Protein AF-A0A356X8A3-F1 (afdb_monomer_lite)

pLDDT: mean 91.91, std 9.16, range [48.94, 98.44]

Structure (mmCIF, N/CA/C/O backbone):
data_AF-A0A356X8A3-F1
#
_entry.id   AF-A0A356X8A3-F1
#
loop_
_atom_site.group_PDB
_atom_site.id
_atom_site.type_symbol
_atom_site.label_atom_id
_atom_site.label_alt_id
_atom_site.label_comp_id
_atom_site.label_asym_id
_atom_site.label_entity_id
_atom_site.label_seq_id
_atom_site.pdbx_PDB_ins_code
_atom_site.Cartn_x
_atom_site.Cartn_y
_atom_site.Cartn_z
_atom_site.occupancy
_atom_site.B_iso_or_equiv
_atom_site.auth_seq_id
_atom_site.auth_comp_id
_atom_site.auth_asym_id
_atom_site.auth_atom_id
_atom_site.pdbx_PDB_model_num
ATOM 1 N N . THR A 1 1 ? 17.886 -9.800 -10.704 1.00 79.62 1 THR A N 1
ATOM 2 C CA . THR A 1 1 ? 16.938 -8.850 -10.086 1.00 79.62 1 THR A CA 1
ATOM 3 C C . THR A 1 1 ? 16.423 -9.455 -8.799 1.00 79.62 1 THR A C 1
ATOM 5 O O . THR A 1 1 ? 16.405 -10.678 -8.684 1.00 79.62 1 THR A O 1
ATOM 8 N N . ASP A 1 2 ? 16.010 -8.632 -7.840 1.00 88.06 2 ASP A N 1
ATOM 9 C CA . ASP A 1 2 ? 15.589 -9.111 -6.514 1.00 88.06 2 ASP A CA 1
ATOM 10 C C . ASP A 1 2 ? 14.346 -10.006 -6.539 1.00 88.06 2 ASP A C 1
ATOM 12 O O . ASP A 1 2 ? 14.214 -10.912 -5.719 1.00 88.06 2 ASP A O 1
ATOM 16 N N . SER A 1 3 ? 13.496 -9.845 -7.551 1.00 89.44 3 SER A N 1
ATOM 17 C CA . SER A 1 3 ? 12.307 -10.672 -7.762 1.00 89.44 3 SER A CA 1
ATOM 18 C C . SER A 1 3 ? 12.602 -12.103 -8.222 1.00 89.44 3 SER A C 1
ATOM 20 O O . SER A 1 3 ? 11.691 -12.917 -8.241 1.00 89.44 3 SER A O 1
ATOM 22 N N . ASN A 1 4 ? 13.844 -12.442 -8.586 1.00 91.69 4 ASN A N 1
ATOM 23 C CA . ASN A 1 4 ? 14.231 -13.791 -9.031 1.00 91.69 4 ASN A CA 1
ATOM 24 C C . ASN A 1 4 ? 15.246 -14.464 -8.087 1.00 91.69 4 ASN A C 1
ATOM 26 O O . ASN A 1 4 ? 15.919 -15.413 -8.486 1.00 91.69 4 ASN A O 1
ATOM 30 N N . ARG A 1 5 ? 15.406 -13.959 -6.854 1.00 93.62 5 ARG A N 1
ATOM 31 C CA . ARG A 1 5 ? 16.269 -14.588 -5.840 1.00 93.62 5 ARG A CA 1
ATOM 32 C C . ARG A 1 5 ? 15.726 -15.975 -5.464 1.00 93.62 5 ARG A C 1
ATOM 34 O O . ARG A 1 5 ? 14.517 -16.182 -5.431 1.00 93.62 5 ARG A O 1
ATOM 41 N N . SER A 1 6 ? 16.627 -16.921 -5.185 1.00 90.81 6 SER A N 1
ATOM 42 C CA . SER A 1 6 ? 16.262 -18.311 -4.850 1.00 90.81 6 SER A CA 1
ATOM 43 C C . SER A 1 6 ? 15.581 -18.452 -3.486 1.00 90.81 6 SER A C 1
ATOM 45 O O . SER A 1 6 ? 14.843 -19.410 -3.277 1.00 90.81 6 SER A O 1
ATOM 47 N N . SER A 1 7 ? 15.852 -17.533 -2.564 1.00 90.31 7 SER A N 1
ATOM 48 C CA . SER A 1 7 ? 15.240 -17.450 -1.239 1.00 90.31 7 SER A CA 1
ATOM 49 C C . SER A 1 7 ? 14.633 -16.063 -1.070 1.00 90.31 7 SER A C 1
ATOM 51 O 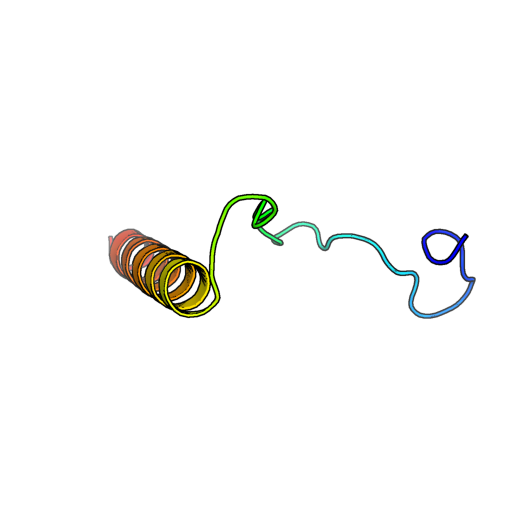O . SER A 1 7 ? 15.249 -15.081 -1.495 1.00 90.31 7 SER A O 1
ATOM 53 N N . ASP A 1 8 ? 13.440 -16.007 -0.475 1.00 90.44 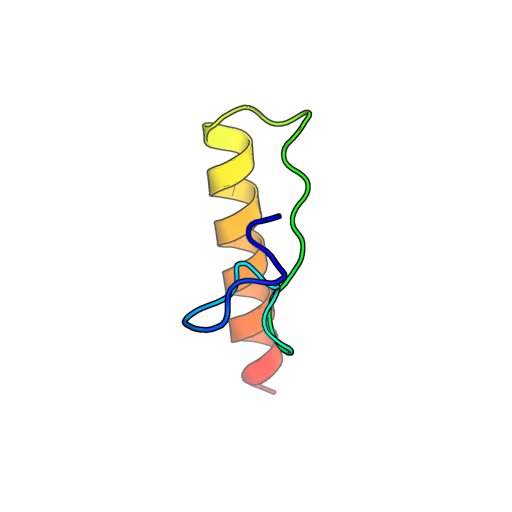8 ASP A N 1
ATOM 54 C CA . ASP A 1 8 ? 12.710 -14.778 -0.132 1.00 90.44 8 ASP A CA 1
ATOM 55 C C . ASP A 1 8 ? 12.734 -13.717 -1.254 1.00 90.44 8 ASP A C 1
ATOM 57 O O . ASP A 1 8 ? 13.258 -12.611 -1.074 1.00 90.44 8 ASP A O 1
ATOM 61 N N . PRO A 1 9 ? 12.243 -14.053 -2.466 1.00 93.69 9 PRO A N 1
ATOM 62 C CA . PRO A 1 9 ? 12.270 -13.127 -3.588 1.00 93.69 9 PRO A CA 1
ATOM 63 C C . PRO A 1 9 ? 11.387 -11.910 -3.308 1.00 93.69 9 PRO A C 1
ATOM 65 O O . PRO A 1 9 ? 10.290 -12.036 -2.766 1.00 93.69 9 PRO A O 1
ATOM 68 N N . LEU A 1 10 ? 11.827 -10.733 -3.761 1.00 93.75 10 LEU A N 1
ATOM 69 C CA . LEU A 1 10 ? 11.023 -9.514 -3.676 1.00 93.75 10 LEU A CA 1
ATOM 70 C C . LEU A 1 10 ? 9.891 -9.571 -4.714 1.00 93.75 10 LEU A C 1
ATOM 72 O O . LEU A 1 10 ? 10.045 -9.119 -5.855 1.00 93.75 10 LEU A O 1
ATOM 76 N N . LYS A 1 11 ? 8.779 -10.194 -4.325 1.00 92.50 11 LYS A N 1
ATOM 77 C CA . LYS A 1 11 ? 7.551 -10.340 -5.108 1.00 92.50 11 LYS A CA 1
ATOM 78 C C . LYS A 1 11 ? 6.352 -9.909 -4.272 1.00 92.50 11 LYS A C 1
ATOM 80 O O . LYS A 1 11 ? 6.352 -10.054 -3.054 1.00 92.50 11 LYS A O 1
ATOM 85 N N . GLN A 1 12 ? 5.338 -9.388 -4.949 1.00 93.31 12 GLN A N 1
ATOM 86 C CA . GLN A 1 12 ? 4.053 -9.082 -4.335 1.00 93.31 12 GLN A CA 1
ATOM 87 C C . GLN A 1 12 ? 3.372 -10.386 -3.879 1.00 93.31 12 GLN A C 1
ATOM 89 O O . GLN A 1 12 ? 3.424 -11.381 -4.603 1.00 93.31 12 GLN A O 1
ATOM 94 N N . ALA A 1 13 ? 2.772 -10.378 -2.686 1.00 93.31 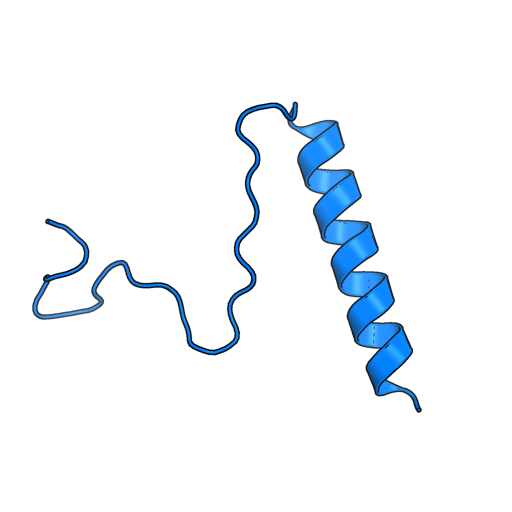13 ALA A N 1
ATOM 95 C CA . ALA A 1 13 ? 1.949 -11.485 -2.197 1.00 93.31 13 ALA A CA 1
ATOM 96 C C . ALA A 1 13 ? 0.581 -11.514 -2.904 1.00 93.31 13 ALA A C 1
ATOM 98 O O . ALA A 1 13 ? 0.137 -10.493 -3.430 1.00 93.31 13 ALA A O 1
ATOM 99 N N . ASP A 1 14 ? -0.099 -12.661 -2.890 1.00 94.50 14 ASP A N 1
ATOM 100 C CA . ASP A 1 14 ? -1.377 -12.845 -3.599 1.00 94.50 14 ASP A CA 1
ATOM 101 C C . ASP A 1 14 ? -2.495 -11.923 -3.079 1.00 94.50 14 ASP A C 1
ATOM 103 O O . ASP A 1 14 ? -3.373 -11.510 -3.835 1.00 94.50 14 ASP A O 1
ATOM 107 N N . ASP A 1 15 ? -2.450 -11.574 -1.795 1.00 92.62 15 ASP A N 1
ATOM 108 C CA . ASP A 1 15 ? -3.395 -10.694 -1.106 1.00 92.62 15 ASP A CA 1
ATOM 109 C C . ASP A 1 15 ? -2.885 -9.252 -0.954 1.00 92.62 15 ASP A C 1
ATOM 111 O O . ASP A 1 15 ? -3.581 -8.392 -0.406 1.00 92.62 15 ASP A O 1
ATOM 115 N N . ALA A 1 16 ? -1.677 -8.958 -1.442 1.00 93.81 16 ALA A N 1
ATOM 116 C CA . ALA A 1 16 ? -1.098 -7.633 -1.309 1.00 93.81 16 ALA A CA 1
ATOM 117 C C . ALA A 1 16 ? -1.797 -6.623 -2.228 1.00 93.81 16 ALA A C 1
ATOM 119 O O . ALA A 1 16 ? -2.028 -6.861 -3.416 1.00 93.81 16 ALA A O 1
ATOM 120 N N . ILE A 1 17 ? -2.067 -5.443 -1.672 1.00 91.69 17 ILE A N 1
ATOM 121 C CA . ILE A 1 17 ? -2.624 -4.299 -2.392 1.00 91.69 17 ILE A CA 1
ATOM 122 C C . ILE A 1 17 ? -1.464 -3.452 -2.914 1.00 91.69 17 ILE A C 1
ATOM 124 O O . ILE A 1 17 ? -0.631 -2.993 -2.133 1.00 91.69 17 ILE A O 1
ATOM 128 N N . LEU A 1 18 ? -1.422 -3.219 -4.228 1.00 93.81 18 LEU A N 1
ATOM 129 C CA . LEU A 1 18 ? -0.474 -2.283 -4.826 1.00 93.81 18 LEU A CA 1
ATOM 130 C C . LEU A 1 18 ? -0.908 -0.846 -4.516 1.00 93.81 18 LEU A C 1
ATOM 132 O O . LEU A 1 18 ? -2.043 -0.463 -4.804 1.00 93.81 18 LEU A O 1
ATOM 136 N N . VAL A 1 19 ? 0.002 -0.057 -3.949 1.00 93.38 19 VAL A N 1
ATOM 137 C CA . VAL A 1 19 ? -0.218 1.357 -3.634 1.00 93.38 19 VAL A CA 1
ATOM 138 C C . VAL A 1 19 ? 0.860 2.175 -4.328 1.00 93.38 19 VAL A C 1
ATOM 140 O O . VAL A 1 19 ? 2.043 2.001 -4.045 1.00 93.38 19 VAL A O 1
ATOM 143 N N . ASP A 1 20 ? 0.446 3.043 -5.247 1.00 95.38 20 ASP A N 1
ATOM 144 C CA . ASP A 1 20 ? 1.336 4.007 -5.889 1.00 95.38 20 ASP A CA 1
ATOM 145 C C . ASP A 1 20 ? 1.376 5.291 -5.059 1.00 95.38 20 ASP A C 1
ATOM 147 O O . ASP A 1 20 ? 0.351 5.942 -4.851 1.00 95.38 20 ASP A O 1
ATOM 151 N N . THR A 1 21 ? 2.562 5.623 -4.557 1.00 96.31 21 THR A N 1
ATOM 152 C CA . THR A 1 21 ? 2.808 6.796 -3.713 1.00 96.31 21 THR A CA 1
ATOM 153 C C . THR A 1 21 ? 3.685 7.840 -4.398 1.00 96.31 21 THR A C 1
ATOM 155 O O . THR A 1 21 ? 4.130 8.778 -3.738 1.00 96.31 21 THR A O 1
ATOM 158 N N . SER A 1 22 ? 3.934 7.701 -5.707 1.00 97.50 22 SER A N 1
ATOM 159 C CA . SER A 1 22 ? 4.870 8.549 -6.459 1.00 97.50 22 SER A CA 1
ATOM 160 C C . SER A 1 22 ? 4.563 10.049 -6.339 1.00 97.50 22 SER A C 1
ATOM 162 O O . SER A 1 22 ? 5.490 10.855 -6.303 1.00 97.50 22 SER A O 1
ATOM 164 N N . ASP A 1 23 ? 3.281 10.403 -6.201 1.00 97.50 23 ASP A N 1
ATOM 165 C CA . ASP A 1 23 ? 2.788 11.783 -6.098 1.00 97.50 23 ASP A CA 1
ATOM 166 C C . ASP A 1 23 ? 2.254 12.149 -4.697 1.00 97.50 23 ASP A C 1
ATOM 168 O O . ASP A 1 23 ? 1.536 13.136 -4.550 1.00 97.50 23 ASP A O 1
ATOM 172 N N . MET A 1 24 ? 2.569 11.361 -3.660 1.00 97.75 24 MET A N 1
ATOM 173 C CA . MET A 1 24 ? 2.079 11.584 -2.293 1.00 97.75 24 MET A CA 1
ATOM 174 C C . MET A 1 24 ? 3.209 11.973 -1.342 1.00 97.75 24 MET A C 1
ATOM 176 O O . MET A 1 24 ? 4.248 11.312 -1.275 1.00 97.75 24 MET A O 1
ATOM 180 N N . ASN A 1 25 ? 2.979 12.985 -0.510 1.00 98.12 25 ASN A N 1
ATOM 181 C CA . ASN A 1 25 ? 3.830 13.246 0.646 1.00 98.12 25 ASN A CA 1
ATOM 182 C C . ASN A 1 25 ? 3.564 12.231 1.779 1.00 98.12 25 ASN A C 1
ATOM 184 O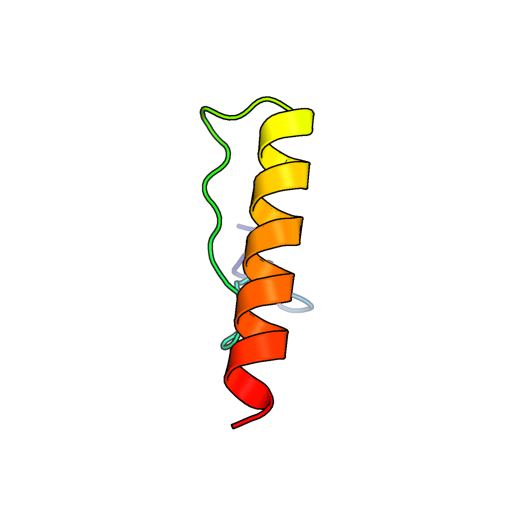 O . ASN A 1 25 ? 2.626 11.439 1.727 1.00 98.12 25 ASN A O 1
ATOM 188 N N . PHE A 1 26 ? 4.406 12.238 2.814 1.00 97.56 26 PHE A N 1
ATOM 189 C CA . PHE A 1 26 ? 4.321 11.266 3.909 1.00 97.56 26 PHE A CA 1
ATOM 190 C C . PHE A 1 26 ? 2.945 11.241 4.600 1.00 97.56 26 PHE A C 1
ATOM 192 O O . PHE A 1 26 ? 2.386 10.164 4.805 1.00 97.56 26 PHE A O 1
ATOM 199 N N . ASP A 1 27 ? 2.381 12.406 4.919 1.00 98.44 27 ASP A N 1
ATOM 200 C CA . ASP A 1 27 ? 1.103 12.495 5.631 1.00 98.44 27 ASP A CA 1
ATOM 201 C C . ASP A 1 27 ? -0.056 11.986 4.760 1.00 98.44 27 ASP A C 1
ATOM 203 O O . ASP A 1 27 ? -0.939 11.272 5.243 1.00 98.44 27 ASP A O 1
ATOM 207 N N . GLU A 1 28 ? -0.021 12.284 3.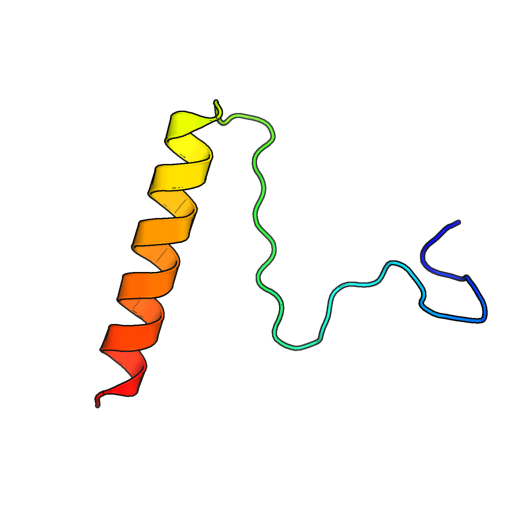458 1.00 98.12 28 GLU A N 1
ATOM 208 C CA . GLU A 1 28 ? -0.987 11.777 2.474 1.00 98.12 28 GLU A CA 1
ATOM 209 C C . GLU A 1 28 ? -0.939 10.248 2.375 1.00 98.12 28 GLU A C 1
ATOM 211 O O . GLU A 1 28 ? -1.986 9.596 2.380 1.00 98.12 28 GLU A O 1
ATOM 216 N N . GLN A 1 29 ? 0.264 9.663 2.366 1.00 97.94 29 GLN A N 1
ATOM 217 C CA . GLN A 1 29 ? 0.441 8.208 2.344 1.00 97.94 29 GLN A CA 1
ATOM 218 C C . GLN A 1 29 ? -0.140 7.550 3.604 1.00 97.94 29 GLN A C 1
ATOM 220 O O . GLN A 1 29 ? -0.869 6.560 3.511 1.00 97.94 29 GLN A O 1
ATOM 225 N N . VAL A 1 30 ? 0.137 8.108 4.787 1.00 98.00 30 VAL A N 1
ATOM 226 C CA . VAL A 1 30 ? -0.366 7.573 6.065 1.00 98.00 30 VAL A CA 1
ATOM 227 C C . VAL A 1 30 ? -1.892 7.645 6.132 1.00 98.00 30 VAL A C 1
ATOM 229 O O . VAL A 1 30 ? -2.544 6.666 6.518 1.00 98.00 30 VAL A O 1
ATOM 232 N N . ALA A 1 31 ? -2.474 8.776 5.729 1.00 97.81 31 ALA A N 1
ATOM 233 C CA . ALA A 1 31 ? -3.921 8.958 5.709 1.00 97.81 31 ALA A CA 1
ATOM 234 C C . ALA A 1 31 ? -4.600 7.968 4.751 1.00 97.81 31 ALA A C 1
ATOM 236 O O . ALA A 1 31 ? -5.578 7.318 5.128 1.00 97.81 31 ALA A O 1
ATOM 237 N N . PHE A 1 32 ? -4.047 7.801 3.546 1.00 96.50 32 PHE A N 1
ATOM 238 C CA . PHE A 1 32 ? -4.570 6.881 2.539 1.00 96.50 32 PHE A CA 1
ATOM 239 C C . PHE A 1 32 ? -4.613 5.432 3.043 1.00 96.50 32 PHE A C 1
ATOM 241 O O . PHE A 1 32 ? -5.656 4.776 2.971 1.00 96.50 32 PHE A O 1
ATOM 248 N N . ILE A 1 33 ? -3.503 4.933 3.598 1.00 97.19 33 ILE A N 1
ATOM 249 C CA . ILE A 1 33 ? -3.422 3.552 4.094 1.00 97.19 33 ILE A CA 1
ATOM 250 C C . ILE A 1 33 ? -4.394 3.325 5.256 1.00 97.19 33 ILE A C 1
ATOM 252 O O . ILE A 1 33 ? -5.105 2.318 5.269 1.00 97.19 33 ILE A O 1
ATOM 256 N N . SER A 1 34 ? -4.476 4.270 6.195 1.00 97.44 34 SER A N 1
ATOM 257 C CA . SER A 1 34 ? -5.367 4.164 7.359 1.00 97.44 34 SER A CA 1
ATOM 258 C C . SER A 1 34 ? -6.834 4.036 6.933 1.00 97.44 34 SER A C 1
ATOM 260 O O . SER A 1 34 ? -7.521 3.098 7.340 1.00 97.44 34 SER A O 1
ATOM 262 N N . GLN A 1 35 ? -7.288 4.902 6.022 1.00 96.00 35 GLN A N 1
ATOM 263 C CA . GLN A 1 35 ? -8.651 4.855 5.482 1.00 96.00 35 GLN A CA 1
ATOM 264 C C . GLN A 1 35 ? -8.931 3.552 4.726 1.00 96.00 35 GLN A C 1
ATOM 266 O O . GLN A 1 35 ? -10.010 2.968 4.855 1.00 96.00 35 GLN A O 1
ATOM 271 N N . LYS A 1 36 ? -7.962 3.066 3.940 1.00 94.50 36 LYS A N 1
ATOM 272 C CA . LYS A 1 36 ? -8.109 1.815 3.189 1.00 94.50 36 LYS A CA 1
ATOM 273 C C . LYS A 1 36 ? -8.313 0.621 4.122 1.00 94.50 36 LYS A C 1
ATOM 275 O O . LYS A 1 36 ? -9.169 -0.221 3.852 1.00 94.50 36 LYS A O 1
ATOM 280 N N . ILE A 1 37 ? -7.562 0.562 5.221 1.00 95.56 37 ILE A N 1
ATOM 281 C CA . ILE A 1 37 ? -7.676 -0.499 6.230 1.00 95.56 37 ILE A CA 1
ATOM 282 C C . ILE A 1 37 ? -9.043 -0.445 6.921 1.00 95.56 37 ILE A C 1
ATOM 284 O O . ILE A 1 37 ? -9.711 -1.474 7.030 1.00 95.56 37 ILE A O 1
ATOM 288 N N . GLU A 1 38 ? -9.500 0.739 7.334 1.00 96.44 38 GLU A N 1
ATOM 289 C CA . GLU A 1 38 ? -10.814 0.912 7.969 1.00 96.44 38 GLU A CA 1
ATOM 290 C C . GLU A 1 38 ? -11.962 0.416 7.082 1.00 96.44 38 GLU A C 1
ATOM 292 O O . GLU A 1 38 ? -12.868 -0.277 7.558 1.00 96.44 38 GLU A O 1
ATOM 297 N N . GLN A 1 39 ? -11.909 0.718 5.781 1.00 94.00 39 GLN A N 1
ATOM 298 C CA . GLN A 1 39 ? -12.895 0.246 4.808 1.00 94.00 39 GLN A CA 1
ATOM 299 C C . GLN A 1 39 ? -12.908 -1.282 4.705 1.00 94.00 39 GLN A C 1
ATOM 301 O O . GLN A 1 39 ? -13.981 -1.882 4.745 1.00 94.00 39 GLN A O 1
ATOM 306 N N . LEU A 1 40 ? -11.735 -1.917 4.611 1.00 92.75 40 LEU A N 1
ATOM 307 C CA . LEU A 1 40 ? -11.620 -3.375 4.493 1.00 92.75 40 LEU A CA 1
ATOM 308 C C . LEU A 1 40 ? -12.131 -4.094 5.747 1.00 92.75 40 LEU A C 1
ATOM 310 O O . LEU A 1 40 ? -12.890 -5.057 5.639 1.00 92.75 40 LEU A O 1
ATOM 314 N N . ILE A 1 41 ? -11.776 -3.591 6.933 1.00 94.56 41 ILE A N 1
ATOM 315 C CA . ILE A 1 41 ? -12.256 -4.137 8.211 1.00 94.56 41 ILE A CA 1
ATOM 316 C C . ILE A 1 41 ? -13.776 -3.982 8.327 1.00 94.56 41 ILE A C 1
ATOM 318 O O . ILE A 1 41 ? -14.459 -4.884 8.813 1.00 94.56 41 ILE A O 1
ATOM 322 N N . SER A 1 42 ? -14.321 -2.848 7.884 1.00 94.06 42 SER A N 1
ATOM 323 C CA . SER A 1 42 ? 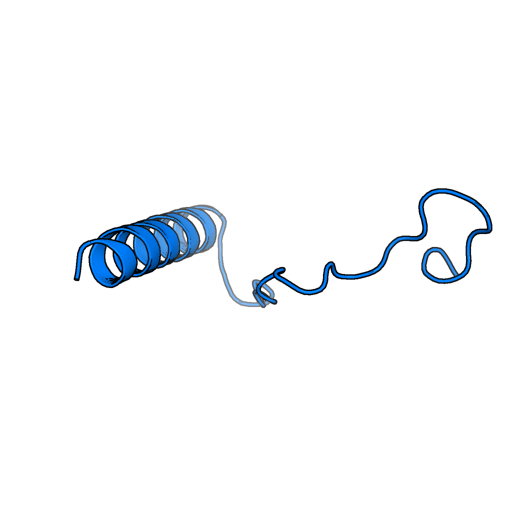-15.761 -2.585 7.956 1.00 94.06 42 SER A CA 1
ATOM 324 C C . SER A 1 42 ? -16.560 -3.456 6.984 1.00 94.06 42 SER A C 1
ATOM 326 O O . SER A 1 42 ? -17.626 -3.938 7.348 1.00 94.06 42 SER A O 1
ATOM 328 N N . GLN A 1 43 ? -16.038 -3.707 5.780 1.00 82.69 43 GLN A N 1
ATOM 329 C CA . GLN A 1 43 ? -16.682 -4.560 4.772 1.00 82.69 43 GLN A CA 1
ATOM 330 C C . GLN A 1 43 ? -16.723 -6.040 5.183 1.00 82.69 43 GLN A C 1
ATOM 332 O O . GLN A 1 43 ? -17.692 -6.725 4.871 1.00 82.69 43 GLN A O 1
ATOM 337 N N . GLN A 1 44 ? -15.723 -6.525 5.929 1.00 72.75 44 GLN A N 1
ATOM 338 C CA . GLN A 1 44 ? -15.688 -7.902 6.448 1.00 72.75 44 GLN A CA 1
ATOM 339 C C . GLN A 1 44 ? -16.687 -8.179 7.583 1.00 72.75 44 GLN A C 1
ATOM 341 O O . GLN A 1 44 ? -16.916 -9.338 7.916 1.00 72.75 44 GLN A O 1
ATOM 346 N N . LYS A 1 45 ? -17.270 -7.146 8.207 1.00 63.47 45 LYS A N 1
ATOM 347 C CA . LYS A 1 45 ? -18.256 -7.301 9.294 1.00 63.47 45 LYS A CA 1
ATOM 348 C C . LYS A 1 45 ? -19.690 -7.570 8.809 1.00 63.47 45 LYS A C 1
ATOM 350 O O . LYS A 1 45 ? -20.603 -7.569 9.635 1.00 63.47 45 LYS A O 1
ATOM 355 N N . THR A 1 46 ? -19.879 -7.799 7.513 1.00 48.94 46 THR A N 1
ATOM 356 C CA . THR A 1 46 ? -21.167 -8.101 6.864 1.00 48.94 46 THR A CA 1
ATOM 357 C C . THR A 1 46 ? -21.160 -9.518 6.326 1.00 48.94 46 THR A C 1
ATOM 359 O O . THR A 1 46 ? -22.200 -10.194 6.477 1.00 48.94 46 THR A O 1
#

Sequence (46 aa):
TDSNRSSDPLKQADDAILVDTSDMNFDEQVAFISQKIEQLISQQKT

Radius of gyration: 14.61 Å; chains: 1; bounding box: 38×32×19 Å

Foldseek 3Di:
DQQPDPPPGPDADPPDDDDDCVPPDPVRVVVVVVVVVVVVVVVVVD

Secondary structure (DSSP, 8-state):
-GGG-SSS-----TTPPP---TT--HHHHHHHHHHHHHHHHHHTT-